Protein AF-A0A1M7HFW9-F1 (afdb_monomer)

Solvent-accessible surface area (backbone atoms only — not comparable to full-atom values): 5044 Å² total; per-residue (Å²): 133,83,80,72,58,82,88,71,45,62,68,56,57,52,49,52,54,51,50,54,51,48,51,50,51,70,71,62,59,54,80,87,42,64,56,97,89,37,48,42,54,58,53,50,52,53,51,48,53,52,51,52,50,51,48,50,52,54,43,52,57,49,50,55,54,57,67,71,59,66,69,83,68,83,77,76,73,81,72,84,135

Secondary structure (DSSP, 8-state):
-----GGG-HHHHHHHHHHHHHHHHHHH--SS-EETTEEHHHHHHHHHHHHHHHHHHHHHHHHHHHHT---S---------

Foldseek 3Di:
DPCPPPVLDLVVVLVVVVVVLVCVCVVCVQQPDDDPNHGVNVVSVVVVVVSVVVSVVVSVVSVVVVVVPPDDDPPPPDDDD

Sequence (81 aa):
MTKRSKFKDPGLLATVVIVIYSAFVFGWWPTDIYVAGVSLVAWLMLAGLAIWFTLTVIYVIWVERIERDPGPGPVERKGDE

pLDDT: mean 78.08, std 14.77, range [39.19, 93.19]

Mean predicted aligned error: 11.11 Å

Structure (mmCIF, N/CA/C/O backbone):
data_AF-A0A1M7HFW9-F1
#
_entry.id   AF-A0A1M7HFW9-F1
#
loop_
_atom_site.group_PDB
_atom_site.id
_atom_site.type_symbol
_atom_site.label_atom_id
_atom_site.label_alt_id
_atom_site.label_comp_id
_atom_site.label_asym_id
_atom_site.label_entity_id
_atom_site.label_seq_id
_atom_site.pdbx_PDB_ins_code
_atom_site.Cartn_x
_atom_site.Cartn_y
_atom_site.Cartn_z
_atom_site.occupancy
_atom_site.B_iso_or_equiv
_atom_site.auth_seq_id
_atom_site.auth_comp_id
_atom_site.auth_asym_id
_atom_site.auth_atom_id
_atom_site.pdbx_PDB_model_num
ATOM 1 N N . MET A 1 1 ? -20.111 -12.145 28.803 1.00 39.19 1 MET A N 1
ATOM 2 C CA . MET A 1 1 ? -19.004 -12.156 27.820 1.00 39.19 1 MET A CA 1
ATOM 3 C C . MET A 1 1 ? -19.514 -11.580 26.511 1.00 39.19 1 MET A C 1
ATOM 5 O O . MET A 1 1 ? -20.082 -12.294 25.693 1.00 39.19 1 MET A O 1
ATOM 9 N N . THR A 1 2 ? -19.411 -10.265 26.355 1.00 40.22 2 THR A N 1
ATOM 10 C CA . THR A 1 2 ? -19.851 -9.561 25.148 1.00 40.22 2 THR A CA 1
ATOM 11 C C . THR A 1 2 ? -18.999 -10.049 23.984 1.00 40.22 2 THR A C 1
ATOM 13 O O . THR A 1 2 ? -17.775 -9.930 24.033 1.00 40.22 2 THR A O 1
ATOM 16 N N . LYS A 1 3 ? -19.625 -10.644 22.962 1.00 46.09 3 LYS A N 1
ATOM 17 C CA . LYS A 1 3 ? -18.974 -10.991 21.693 1.00 46.09 3 LYS A CA 1
ATOM 18 C C . LYS A 1 3 ? -18.445 -9.696 21.065 1.00 46.09 3 LYS A C 1
ATOM 20 O O . LYS A 1 3 ? -19.124 -9.074 20.254 1.00 46.09 3 LYS A O 1
ATOM 25 N N . ARG A 1 4 ? -17.234 -9.273 21.440 1.00 51.78 4 ARG A N 1
ATOM 26 C CA . ARG A 1 4 ? -16.405 -8.403 20.602 1.00 51.78 4 ARG A CA 1
ATOM 27 C C . ARG A 1 4 ? -16.300 -9.145 19.277 1.00 51.78 4 ARG A C 1
ATOM 29 O O . ARG A 1 4 ? -15.755 -10.246 19.223 1.00 51.78 4 ARG A O 1
ATOM 36 N N . SER A 1 5 ? -16.959 -8.626 18.250 1.00 52.41 5 SER A N 1
ATOM 37 C CA . SER A 1 5 ? -16.916 -9.231 16.928 1.00 52.41 5 SER A CA 1
ATOM 38 C C . SER A 1 5 ? -15.459 -9.234 16.474 1.00 52.41 5 SER A C 1
ATOM 40 O O . SER A 1 5 ? -14.933 -8.185 16.125 1.00 52.41 5 SER A O 1
ATOM 42 N N . LYS A 1 6 ? -14.821 -10.410 16.478 1.00 52.22 6 LYS A N 1
ATOM 43 C CA . LYS A 1 6 ? -13.466 -10.649 15.945 1.00 52.22 6 LYS A CA 1
ATOM 44 C C . LYS A 1 6 ? -13.358 -10.278 14.445 1.00 52.22 6 LYS A C 1
ATOM 46 O O . LYS A 1 6 ? -12.286 -10.219 13.868 1.00 52.22 6 LYS A O 1
ATOM 51 N N . PHE A 1 7 ? -14.499 -10.004 13.804 1.00 53.81 7 PHE A N 1
ATOM 52 C CA . PHE A 1 7 ? -14.612 -9.473 12.444 1.00 53.81 7 PHE A CA 1
ATOM 53 C C . PHE A 1 7 ? -14.535 -7.936 12.354 1.00 53.81 7 PHE A C 1
ATOM 55 O O . PHE A 1 7 ? -14.563 -7.400 11.251 1.00 53.81 7 PHE A O 1
ATOM 62 N N . LYS A 1 8 ? -14.450 -7.211 13.478 1.00 60.41 8 LYS A N 1
ATOM 63 C CA . LYS A 1 8 ? -14.266 -5.747 13.526 1.00 60.41 8 LYS A CA 1
ATOM 64 C C . LYS A 1 8 ? -12.852 -5.344 13.968 1.00 60.41 8 LYS A C 1
ATOM 66 O O . LYS A 1 8 ? -12.673 -4.233 14.452 1.00 60.41 8 LYS A O 1
ATOM 71 N N . ASP A 1 9 ? -11.865 -6.227 13.828 1.00 73.44 9 ASP A N 1
ATOM 72 C CA . ASP A 1 9 ? -10.488 -5.906 14.199 1.00 73.44 9 ASP A CA 1
ATOM 73 C C . ASP A 1 9 ? -9.792 -5.128 13.062 1.00 73.44 9 ASP A C 1
ATOM 75 O O . ASP A 1 9 ? -9.542 -5.697 11.992 1.00 73.44 9 ASP A O 1
ATOM 79 N N . PRO A 1 10 ? -9.449 -3.839 13.269 1.00 73.62 10 PRO A N 1
ATOM 80 C CA . PRO A 1 10 ? -8.874 -2.981 12.234 1.00 73.62 10 PRO A CA 1
ATOM 81 C C . PRO A 1 10 ? -7.540 -3.457 11.685 1.00 73.62 10 PRO A C 1
ATOM 83 O O . PRO A 1 10 ? -7.288 -3.352 10.482 1.00 73.62 10 PRO A O 1
ATOM 86 N N . GLY A 1 11 ? -6.732 -4.084 12.535 1.00 79.31 11 GLY A N 1
ATOM 87 C CA . GLY A 1 11 ? -5.476 -4.696 12.114 1.00 79.31 11 GLY A CA 1
ATOM 88 C C . GLY A 1 11 ? -5.666 -5.881 11.163 1.00 79.31 11 GLY A C 1
ATOM 89 O O . GLY A 1 11 ? -4.870 -6.058 10.240 1.00 79.31 11 GLY A O 1
ATOM 90 N N . LEU A 1 12 ? -6.727 -6.680 11.337 1.00 83.31 12 LEU A N 1
ATOM 91 C CA . LEU A 1 12 ? -6.955 -7.872 10.515 1.00 83.31 12 LEU A CA 1
ATOM 92 C C . LEU A 1 12 ? -7.316 -7.4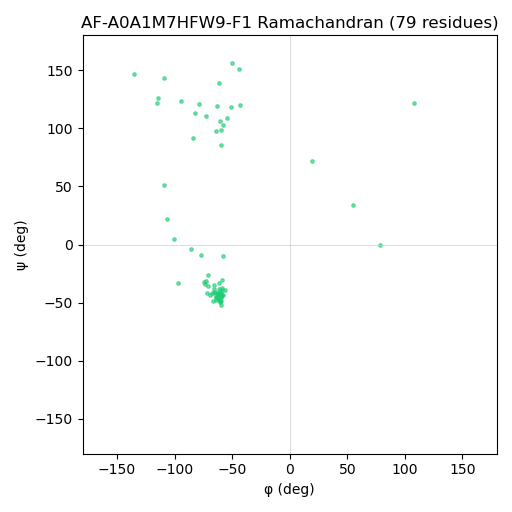90 9.076 1.00 83.31 12 LEU A C 1
ATOM 94 O O . LEU A 1 12 ? -6.759 -8.055 8.137 1.00 83.31 12 LEU A O 1
ATOM 98 N N . LEU A 1 13 ? -8.190 -6.494 8.900 1.00 83.44 13 LEU A N 1
ATOM 99 C CA . LEU A 1 13 ? -8.551 -5.992 7.573 1.00 83.44 13 LEU A CA 1
ATOM 100 C C . LEU A 1 13 ? -7.328 -5.417 6.844 1.00 83.44 13 LEU A C 1
ATOM 102 O O . LEU A 1 13 ? -7.100 -5.749 5.683 1.00 83.44 13 LEU A O 1
ATOM 106 N N . ALA A 1 14 ? -6.511 -4.618 7.538 1.00 84.75 14 ALA A N 1
ATOM 107 C CA . ALA A 1 14 ? -5.285 -4.063 6.966 1.00 84.75 14 ALA A CA 1
ATOM 108 C C . ALA A 1 14 ? -4.301 -5.162 6.536 1.00 84.75 14 ALA A C 1
ATOM 110 O O . ALA A 1 14 ? -3.717 -5.090 5.455 1.00 84.75 14 ALA A O 1
ATOM 111 N N . THR A 1 15 ? -4.178 -6.218 7.342 1.00 87.50 15 THR A N 1
ATOM 112 C CA . THR A 1 15 ? -3.318 -7.366 7.033 1.00 87.50 15 THR A CA 1
ATOM 113 C C . THR A 1 15 ? -3.803 -8.102 5.787 1.00 87.50 15 THR A C 1
ATOM 115 O O . THR A 1 15 ? -3.000 -8.391 4.906 1.00 87.50 15 THR A O 1
ATOM 118 N N . VAL A 1 16 ? -5.109 -8.361 5.659 1.00 90.56 16 VAL A N 1
ATOM 119 C CA . VAL A 1 16 ? -5.678 -9.020 4.469 1.00 90.56 16 VAL A CA 1
ATOM 120 C C . VAL A 1 16 ? -5.400 -8.211 3.201 1.00 90.56 16 VAL A C 1
ATOM 122 O O . VAL A 1 16 ? -4.969 -8.781 2.200 1.00 90.56 16 VAL A O 1
ATOM 125 N N . VAL A 1 17 ? -5.582 -6.887 3.244 1.00 88.94 17 VAL A N 1
ATOM 126 C CA . VAL A 1 17 ? -5.304 -6.008 2.094 1.00 88.94 17 VAL A CA 1
ATOM 127 C C . VAL A 1 17 ? -3.827 -6.068 1.696 1.00 88.94 17 VAL A C 1
ATOM 129 O O . VAL A 1 17 ? -3.523 -6.236 0.515 1.00 88.94 17 VAL A O 1
ATOM 132 N N . ILE A 1 18 ? -2.907 -6.000 2.664 1.00 88.12 18 ILE A N 1
ATOM 133 C CA . ILE A 1 18 ? -1.463 -6.098 2.396 1.00 88.12 18 ILE A CA 1
ATOM 134 C C . ILE A 1 18 ? -1.089 -7.476 1.843 1.00 88.12 18 ILE A C 1
ATOM 136 O O . ILE A 1 18 ? -0.289 -7.559 0.914 1.00 88.12 18 ILE A O 1
ATOM 140 N N . VAL A 1 19 ? -1.665 -8.558 2.372 1.00 93.19 19 VAL A N 1
ATOM 141 C CA . VAL A 1 19 ? -1.388 -9.924 1.901 1.00 93.19 19 VAL A CA 1
ATOM 142 C C . VAL A 1 19 ? -1.841 -10.107 0.455 1.00 93.19 19 VAL A C 1
ATOM 144 O O . VAL A 1 19 ? -1.076 -10.633 -0.350 1.00 93.19 19 VAL A O 1
ATOM 147 N N . ILE A 1 20 ? -3.042 -9.640 0.100 1.00 92.62 20 ILE A N 1
ATOM 148 C CA . ILE A 1 20 ? -3.546 -9.701 -1.281 1.00 92.62 20 ILE A CA 1
ATOM 149 C C . ILE A 1 20 ? -2.651 -8.877 -2.209 1.00 92.62 20 ILE A C 1
ATOM 151 O O . ILE A 1 20 ? -2.266 -9.356 -3.275 1.00 92.62 20 ILE A O 1
ATOM 155 N N . TYR A 1 21 ? -2.281 -7.664 -1.792 1.00 88.88 21 TYR A N 1
ATOM 156 C CA . TYR A 1 21 ? -1.380 -6.811 -2.560 1.00 88.88 21 TYR A CA 1
ATOM 157 C C . TYR A 1 21 ? -0.015 -7.476 -2.782 1.00 88.88 21 TYR A C 1
ATOM 159 O O . TYR A 1 21 ? 0.478 -7.527 -3.906 1.00 88.88 21 TYR A O 1
ATOM 167 N N . SER A 1 22 ? 0.565 -8.053 -1.730 1.00 88.31 22 SER A N 1
ATOM 168 C CA . SER A 1 22 ? 1.829 -8.785 -1.800 1.00 88.31 22 SER A CA 1
ATOM 169 C C . SER A 1 22 ? 1.729 -9.983 -2.747 1.00 88.31 22 SER A C 1
ATOM 171 O O . SER A 1 22 ? 2.547 -10.116 -3.653 1.00 88.31 22 SER A O 1
ATOM 173 N N . ALA A 1 23 ? 0.687 -10.808 -2.621 1.00 93.12 23 ALA A N 1
ATOM 174 C CA . ALA A 1 23 ? 0.468 -11.953 -3.504 1.00 93.12 23 ALA A CA 1
ATOM 175 C C . ALA A 1 23 ? 0.340 -11.536 -4.978 1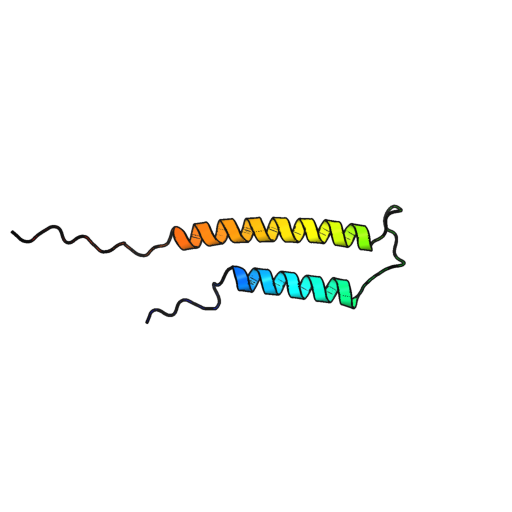.00 93.12 23 ALA A C 1
ATOM 177 O O . ALA A 1 23 ? 0.864 -12.219 -5.854 1.00 93.12 23 ALA A O 1
ATOM 178 N N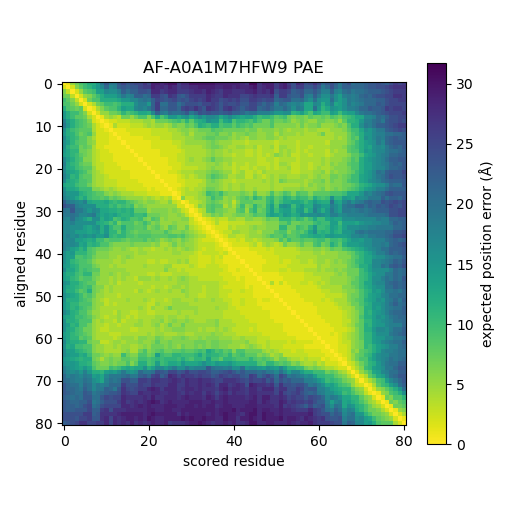 . PHE A 1 24 ? -0.302 -10.401 -5.254 1.00 89.50 24 PHE A N 1
ATOM 179 C CA . PHE A 1 24 ? -0.404 -9.850 -6.603 1.00 89.50 24 PHE A CA 1
ATOM 180 C C . PHE A 1 24 ? 0.956 -9.391 -7.146 1.00 89.50 24 PHE A C 1
ATOM 182 O O . PHE A 1 24 ? 1.341 -9.770 -8.253 1.00 89.50 24 PHE A O 1
ATOM 189 N N . VAL A 1 25 ? 1.711 -8.622 -6.355 1.00 85.81 25 VAL A N 1
ATOM 190 C CA . VAL A 1 25 ? 3.036 -8.114 -6.744 1.00 85.81 25 VAL A CA 1
ATOM 191 C C . VAL A 1 25 ? 4.028 -9.256 -6.959 1.00 85.81 25 VAL A C 1
ATOM 193 O O . VAL A 1 25 ? 4.721 -9.267 -7.971 1.00 85.81 25 VAL A O 1
ATOM 196 N N . PHE A 1 26 ? 4.083 -10.231 -6.050 1.00 85.00 26 PHE A N 1
ATOM 197 C CA . PHE A 1 26 ? 4.986 -11.379 -6.163 1.00 85.00 26 PHE A CA 1
ATOM 198 C C . PHE A 1 26 ? 4.529 -12.405 -7.205 1.00 85.00 26 PHE A C 1
ATOM 200 O O . PHE A 1 26 ? 5.371 -13.036 -7.833 1.00 85.00 26 PHE A O 1
ATOM 207 N N . GLY A 1 27 ? 3.219 -12.575 -7.403 1.00 87.38 27 GLY A N 1
ATOM 208 C CA . GLY A 1 27 ? 2.672 -13.515 -8.381 1.00 87.38 27 GLY A CA 1
ATOM 209 C C . GLY A 1 27 ? 2.834 -13.051 -9.829 1.00 87.38 27 GLY A C 1
ATOM 210 O O . GLY A 1 27 ? 3.041 -13.882 -10.709 1.00 87.38 27 GLY A O 1
ATOM 211 N N . TRP A 1 28 ? 2.756 -11.741 -10.085 1.00 85.69 28 TRP A N 1
ATOM 212 C CA . TRP A 1 28 ? 2.925 -11.183 -11.431 1.00 85.69 28 TRP A CA 1
ATOM 213 C C . TRP A 1 28 ? 4.352 -10.673 -11.698 1.00 85.69 28 TRP A C 1
ATOM 215 O O . TRP A 1 28 ? 4.809 -10.760 -12.831 1.00 85.69 28 TRP A O 1
ATOM 225 N N . TRP A 1 29 ? 5.050 -10.151 -10.681 1.00 79.81 29 TRP A N 1
ATOM 226 C CA . TRP A 1 29 ? 6.419 -9.598 -10.712 1.00 79.81 29 TRP A CA 1
ATOM 227 C C . TRP A 1 29 ? 6.956 -9.197 -12.111 1.00 79.81 29 TRP A C 1
ATOM 229 O O . TRP A 1 29 ? 7.824 -9.867 -12.676 1.00 79.81 29 TRP A O 1
ATOM 239 N N . PRO A 1 30 ? 6.445 -8.104 -12.706 1.00 79.19 30 PRO A N 1
ATOM 240 C CA . PRO A 1 30 ? 6.797 -7.721 -14.070 1.00 79.19 30 PRO A CA 1
ATOM 241 C C . PRO A 1 30 ? 8.105 -6.914 -14.110 1.00 79.19 30 PRO A C 1
ATOM 243 O O . PRO A 1 30 ? 8.090 -5.686 -14.002 1.00 79.19 30 PRO A O 1
ATOM 246 N N . THR A 1 31 ? 9.244 -7.592 -14.276 1.00 77.56 31 THR A N 1
ATOM 247 C CA . THR A 1 31 ? 10.582 -6.964 -14.350 1.00 77.56 31 THR A CA 1
ATOM 248 C C . THR A 1 31 ? 10.851 -6.226 -15.650 1.00 77.56 31 THR A C 1
ATOM 250 O O . THR A 1 31 ? 11.557 -5.222 -15.643 1.00 77.56 31 THR A O 1
ATOM 253 N N . ASP A 1 32 ? 10.267 -6.696 -16.748 1.00 81.00 32 ASP A N 1
ATOM 254 C CA . ASP A 1 32 ? 10.609 -6.247 -18.102 1.00 81.00 32 ASP A CA 1
ATOM 255 C C . ASP A 1 32 ? 9.609 -5.238 -18.679 1.00 81.00 32 ASP A C 1
ATOM 257 O O . ASP A 1 32 ? 9.714 -4.825 -19.834 1.00 81.00 32 ASP A O 1
ATOM 261 N N . ILE A 1 33 ? 8.621 -4.818 -17.883 1.00 86.50 33 ILE 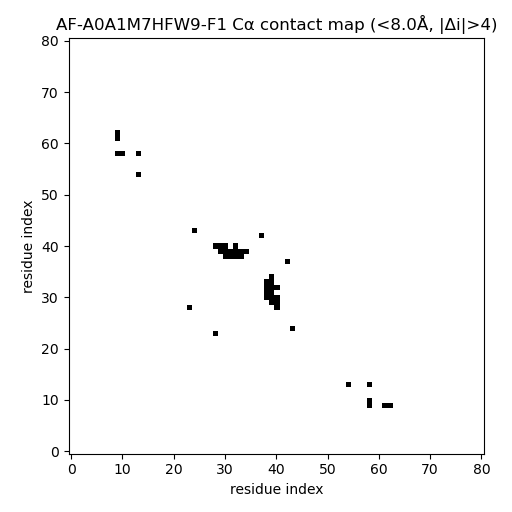A N 1
ATOM 262 C CA . ILE A 1 33 ? 7.619 -3.844 -18.317 1.00 86.50 33 ILE A CA 1
ATOM 263 C C . ILE A 1 33 ? 8.058 -2.449 -17.883 1.00 86.50 33 ILE A C 1
ATOM 265 O O . ILE A 1 33 ? 8.236 -2.178 -16.695 1.00 86.50 33 ILE A O 1
ATOM 269 N N . TYR A 1 34 ? 8.177 -1.545 -18.852 1.00 88.00 34 TYR A N 1
ATOM 270 C CA . TYR A 1 34 ? 8.474 -0.134 -18.629 1.00 88.00 34 TYR A CA 1
ATOM 271 C C . TYR A 1 34 ? 7.276 0.713 -19.050 1.00 88.00 34 TYR A C 1
ATOM 273 O O . TYR A 1 34 ? 6.799 0.624 -20.180 1.00 88.00 34 TYR A O 1
ATOM 281 N N . VAL A 1 35 ? 6.796 1.555 -18.139 1.00 86.25 35 VAL A N 1
ATOM 282 C CA . VAL A 1 35 ? 5.688 2.485 -18.363 1.00 86.25 35 VAL A CA 1
ATOM 283 C C . VAL A 1 35 ? 6.226 3.903 -18.243 1.00 86.25 35 VAL A C 1
ATOM 285 O O . VAL A 1 35 ? 6.794 4.276 -17.216 1.00 86.25 35 VAL A O 1
ATOM 288 N N . ALA A 1 36 ? 6.060 4.691 -19.308 1.00 86.19 36 ALA A N 1
ATOM 289 C CA . ALA A 1 36 ? 6.591 6.054 -19.410 1.00 86.19 36 ALA A CA 1
ATOM 290 C C . ALA A 1 36 ? 8.118 6.148 -19.173 1.00 86.19 36 ALA A C 1
ATOM 292 O O . ALA A 1 36 ? 8.608 7.116 -18.600 1.00 86.19 36 ALA A O 1
ATOM 293 N N . GLY A 1 37 ? 8.875 5.124 -19.589 1.00 87.31 37 GLY A N 1
ATOM 294 C CA . GLY A 1 37 ? 10.333 5.054 -19.404 1.00 87.31 37 GLY A CA 1
ATOM 295 C C . GLY A 1 37 ? 10.787 4.651 -17.995 1.00 87.31 37 GLY A C 1
ATOM 296 O O . GLY A 1 37 ? 11.984 4.516 -17.759 1.00 87.31 37 GLY A O 1
ATOM 297 N N . VAL A 1 38 ? 9.852 4.414 -17.071 1.00 84.75 38 VAL A N 1
ATOM 298 C CA . VAL A 1 38 ? 10.113 3.971 -15.695 1.00 84.75 38 VAL A CA 1
ATOM 299 C C . VAL A 1 38 ? 9.657 2.521 -15.538 1.00 84.75 38 VAL A C 1
ATOM 301 O O . VAL A 1 38 ? 8.654 2.119 -16.126 1.00 84.75 38 VAL A O 1
ATOM 304 N N . SER A 1 39 ? 10.382 1.709 -14.766 1.00 88.75 39 SER A N 1
ATOM 305 C CA . SER A 1 39 ? 9.997 0.310 -14.560 1.00 88.75 39 SER A CA 1
ATOM 306 C C . SER A 1 39 ? 8.622 0.212 -13.891 1.00 88.75 39 SER A C 1
ATOM 308 O O . SER A 1 39 ? 8.304 0.952 -12.957 1.00 88.75 39 SER A O 1
ATOM 310 N N . LEU A 1 40 ? 7.793 -0.727 -14.347 1.00 86.44 40 LEU A N 1
ATOM 311 C CA . LEU A 1 40 ? 6.486 -1.001 -13.747 1.00 86.44 40 LEU A CA 1
ATOM 312 C C . LEU A 1 40 ? 6.633 -1.396 -12.270 1.00 86.44 40 LEU A C 1
ATOM 314 O O . LEU A 1 40 ? 5.785 -1.056 -11.452 1.00 86.44 40 LEU A O 1
ATOM 318 N N . VAL A 1 41 ? 7.753 -2.028 -11.910 1.00 86.75 41 VAL A N 1
ATOM 319 C CA . VAL A 1 41 ? 8.128 -2.308 -10.517 1.00 86.75 41 VAL A CA 1
ATOM 320 C C . VAL A 1 41 ? 8.227 -1.025 -9.684 1.00 86.75 41 VAL A C 1
ATOM 322 O O . VAL A 1 41 ? 7.714 -0.992 -8.568 1.00 86.75 41 VAL A O 1
ATOM 325 N N . ALA A 1 42 ? 8.831 0.049 -10.201 1.00 87.19 42 ALA A N 1
ATOM 326 C CA . ALA A 1 42 ? 8.909 1.319 -9.476 1.00 87.19 42 ALA A CA 1
ATOM 327 C C . ALA A 1 42 ? 7.521 1.955 -9.286 1.00 87.19 42 ALA A C 1
ATOM 329 O O . ALA A 1 42 ? 7.219 2.465 -8.206 1.00 87.19 42 ALA A O 1
ATOM 330 N N . TRP A 1 43 ? 6.645 1.850 -10.289 1.00 89.44 43 TRP A N 1
ATOM 331 C CA . TRP A 1 43 ? 5.245 2.262 -10.163 1.00 89.44 43 TRP A CA 1
ATOM 332 C C . TRP A 1 43 ? 4.483 1.443 -9.118 1.00 89.44 43 TRP A C 1
ATOM 334 O O . TRP A 1 43 ? 3.750 2.016 -8.314 1.00 89.44 43 TRP A O 1
ATOM 344 N N . LEU A 1 44 ? 4.690 0.125 -9.079 1.00 88.12 44 LEU A N 1
ATOM 345 C CA . LEU A 1 44 ? 4.126 -0.750 -8.051 1.00 88.12 44 LEU A CA 1
ATOM 346 C C . LEU A 1 44 ? 4.642 -0.367 -6.659 1.00 88.12 44 LEU A C 1
ATOM 348 O O . LEU A 1 44 ? 3.856 -0.259 -5.728 1.00 88.12 44 LEU A O 1
ATOM 352 N N . MET A 1 45 ? 5.930 -0.074 -6.488 1.00 87.94 45 MET A N 1
ATOM 353 C CA . MET A 1 45 ? 6.457 0.382 -5.193 1.00 87.94 45 MET A CA 1
ATOM 354 C C . MET A 1 45 ? 5.798 1.690 -4.732 1.00 87.94 45 MET A C 1
ATOM 356 O O . MET A 1 45 ? 5.402 1.807 -3.570 1.00 87.94 45 MET A O 1
ATOM 360 N N . LEU A 1 46 ? 5.602 2.645 -5.645 1.00 91.12 46 LEU A N 1
ATOM 361 C CA . LEU A 1 46 ? 4.907 3.902 -5.355 1.00 91.12 46 LEU A CA 1
ATOM 362 C C . LEU A 1 46 ? 3.423 3.683 -5.018 1.00 91.12 46 LEU A C 1
ATOM 364 O O . LEU A 1 46 ? 2.917 4.259 -4.055 1.00 91.12 46 LEU A O 1
ATOM 368 N N . ALA A 1 47 ? 2.736 2.807 -5.754 1.00 90.00 47 ALA A N 1
ATOM 369 C CA . ALA A 1 47 ? 1.370 2.400 -5.435 1.00 90.00 47 ALA A CA 1
ATOM 370 C C . ALA A 1 47 ? 1.289 1.703 -4.066 1.00 90.00 47 ALA A C 1
ATOM 372 O O . ALA A 1 47 ? 0.362 1.955 -3.302 1.00 90.00 47 ALA A O 1
ATOM 373 N N . GLY A 1 48 ? 2.287 0.889 -3.715 1.00 88.81 48 GLY A N 1
ATO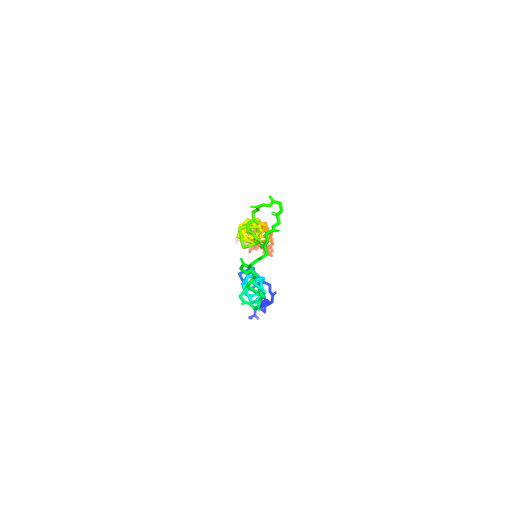M 374 C CA . GLY A 1 48 ? 2.406 0.255 -2.403 1.00 88.81 48 GLY A CA 1
ATOM 375 C C . GLY A 1 48 ? 2.503 1.275 -1.268 1.00 88.81 48 GLY A C 1
ATOM 376 O O . GLY A 1 48 ? 1.798 1.141 -0.269 1.00 88.81 48 GLY A O 1
ATOM 377 N N . LEU A 1 49 ? 3.302 2.334 -1.440 1.00 90.44 49 LEU A N 1
ATOM 378 C CA . LEU A 1 49 ? 3.364 3.449 -0.487 1.00 90.44 49 LEU A CA 1
ATOM 379 C C . LEU A 1 49 ? 2.015 4.163 -0.354 1.00 90.44 49 LEU A C 1
ATOM 381 O O . LEU A 1 49 ? 1.587 4.460 0.762 1.00 90.44 49 LEU A O 1
ATOM 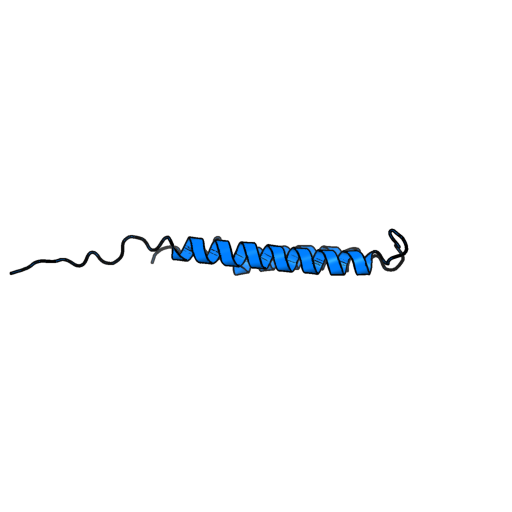385 N N . ALA A 1 50 ? 1.321 4.399 -1.470 1.00 93.12 50 ALA A N 1
ATOM 386 C CA . ALA A 1 50 ? -0.007 5.003 -1.449 1.00 93.12 50 ALA A CA 1
ATOM 387 C C . ALA A 1 50 ? -1.020 4.123 -0.696 1.00 93.12 50 ALA A C 1
ATOM 389 O O . ALA A 1 50 ? -1.721 4.619 0.185 1.00 93.12 50 ALA A O 1
ATOM 390 N N . ILE A 1 51 ? -1.046 2.812 -0.966 1.00 90.69 51 ILE A N 1
ATOM 391 C CA . ILE A 1 51 ? -1.901 1.843 -0.262 1.00 90.69 51 ILE A CA 1
ATOM 392 C C . ILE A 1 51 ? -1.588 1.834 1.234 1.00 90.69 51 ILE A C 1
ATOM 394 O O . ILE A 1 51 ? -2.509 1.849 2.049 1.00 90.69 51 ILE A O 1
ATOM 398 N N . TRP A 1 52 ? -0.308 1.840 1.609 1.00 89.69 52 TRP A N 1
ATOM 399 C CA . TRP A 1 52 ? 0.112 1.861 3.009 1.00 89.69 52 TRP A CA 1
ATOM 400 C C . TRP A 1 52 ? -0.348 3.134 3.731 1.00 89.69 52 TRP A C 1
ATOM 402 O O . TRP A 1 52 ? -0.881 3.066 4.843 1.00 89.69 52 TRP A O 1
ATOM 412 N N . PHE A 1 53 ? -0.221 4.290 3.077 1.00 93.19 53 PHE A N 1
ATOM 413 C CA . PHE A 1 53 ? -0.707 5.557 3.613 1.00 93.19 53 PHE A CA 1
ATOM 414 C C . PHE A 1 53 ? -2.234 5.553 3.771 1.00 93.19 53 PHE A C 1
ATOM 416 O O . PHE A 1 53 ? -2.747 5.862 4.846 1.00 93.19 53 PHE A O 1
ATOM 423 N N . THR A 1 54 ? -2.973 5.125 2.744 1.00 92.25 54 THR A N 1
ATOM 424 C CA . THR A 1 54 ? -4.437 5.008 2.799 1.00 92.25 54 THR A CA 1
ATOM 425 C C . THR A 1 54 ? -4.893 4.045 3.893 1.00 92.25 54 THR A C 1
ATOM 427 O O . THR A 1 54 ? -5.809 4.371 4.647 1.00 92.25 54 THR A O 1
ATOM 430 N N . LEU A 1 55 ? -4.242 2.888 4.033 1.00 89.81 55 LEU A N 1
ATOM 431 C CA . LEU A 1 55 ? -4.526 1.931 5.103 1.00 89.81 55 LEU A CA 1
ATOM 432 C C . LEU A 1 55 ? -4.309 2.541 6.484 1.00 89.81 55 LEU A C 1
ATOM 434 O O . LEU A 1 55 ? -5.137 2.338 7.367 1.00 89.81 55 LEU A O 1
ATOM 438 N N . THR A 1 56 ? -3.237 3.312 6.657 1.00 89.81 56 THR A N 1
ATOM 439 C CA . THR A 1 56 ? -2.948 4.005 7.917 1.00 89.81 56 THR A CA 1
ATOM 440 C C . THR A 1 56 ? -4.048 5.008 8.254 1.00 89.81 56 THR A C 1
ATOM 442 O O . THR A 1 56 ? -4.557 5.005 9.371 1.00 89.81 56 THR A O 1
ATOM 445 N N . VAL A 1 57 ? -4.486 5.814 7.283 1.00 92.31 57 VAL A N 1
ATOM 446 C CA . VAL A 1 57 ? -5.585 6.771 7.481 1.00 92.31 57 VAL A CA 1
ATOM 447 C C . VAL A 1 57 ? -6.888 6.055 7.846 1.00 92.31 57 VAL A C 1
ATOM 449 O O . VAL A 1 57 ? -7.540 6.427 8.821 1.00 92.31 57 VAL A O 1
ATOM 452 N N . ILE A 1 58 ? -7.255 4.999 7.112 1.00 89.38 58 ILE A N 1
ATOM 453 C CA . ILE A 1 58 ? -8.453 4.194 7.406 1.00 89.38 58 ILE A CA 1
ATOM 454 C C . ILE A 1 58 ? -8.363 3.596 8.811 1.00 89.38 58 ILE A C 1
ATOM 456 O O . ILE A 1 58 ? -9.344 3.626 9.551 1.00 89.38 58 ILE A O 1
ATOM 460 N N . TYR A 1 59 ? -7.196 3.070 9.181 1.00 87.69 59 TYR A N 1
ATOM 461 C CA . TYR A 1 59 ? -6.954 2.484 10.492 1.00 87.69 59 TYR A CA 1
ATOM 462 C C . TYR A 1 59 ? -7.151 3.510 11.611 1.00 87.69 59 TYR A C 1
ATOM 464 O O . TYR A 1 59 ? -7.900 3.236 12.546 1.00 87.69 59 TYR A O 1
ATOM 472 N N . VAL A 1 60 ? -6.549 4.698 11.491 1.00 89.44 60 VAL A N 1
ATOM 473 C CA . VAL A 1 60 ? -6.681 5.780 12.482 1.00 89.44 60 VAL A CA 1
ATOM 474 C C . VAL A 1 60 ? -8.142 6.199 12.633 1.00 89.44 60 VAL A C 1
ATOM 476 O O . VAL A 1 60 ? -8.675 6.146 13.738 1.00 89.44 60 VAL A O 1
ATOM 479 N N . ILE A 1 61 ? -8.825 6.510 11.525 1.00 88.00 61 ILE A N 1
ATOM 480 C CA . ILE A 1 61 ? -10.241 6.917 11.548 1.00 88.00 61 ILE A CA 1
ATOM 481 C C . ILE A 1 61 ? -11.115 5.819 12.165 1.00 88.00 61 ILE A C 1
ATOM 483 O O . ILE A 1 61 ? -12.076 6.095 12.886 1.00 88.00 61 ILE A O 1
ATOM 487 N N . TRP A 1 62 ? -10.819 4.554 11.869 1.00 85.00 62 TRP A N 1
ATOM 488 C CA . TRP A 1 62 ? -11.614 3.449 12.379 1.00 85.00 62 TRP A CA 1
ATOM 489 C C . TRP A 1 62 ? -11.404 3.230 13.881 1.00 85.00 62 TRP A C 1
ATOM 491 O O . TRP A 1 62 ? -12.391 3.046 14.597 1.00 85.00 62 TRP A O 1
ATOM 501 N N . VAL A 1 63 ? -10.163 3.309 14.370 1.00 82.31 63 VAL A N 1
ATOM 502 C CA . VAL A 1 63 ? -9.854 3.256 15.808 1.00 82.31 63 VAL A CA 1
ATOM 503 C C . VAL A 1 63 ? -10.547 4.397 16.549 1.00 82.31 63 VAL A C 1
ATOM 505 O O . VAL A 1 63 ? -11.278 4.126 17.501 1.00 82.31 63 VAL A O 1
ATOM 508 N N . GLU A 1 64 ? -10.438 5.634 16.055 1.00 84.00 64 GLU A N 1
ATOM 509 C CA . GLU A 1 64 ? -11.124 6.795 16.641 1.00 84.00 64 GLU A CA 1
ATOM 510 C C . GLU A 1 64 ? -12.643 6.583 16.726 1.00 84.00 64 GLU A C 1
ATOM 512 O O . GLU A 1 64 ? -13.290 6.950 17.708 1.00 84.00 64 GLU A O 1
ATOM 517 N N . ARG A 1 65 ? -13.239 5.956 15.706 1.00 79.81 65 ARG A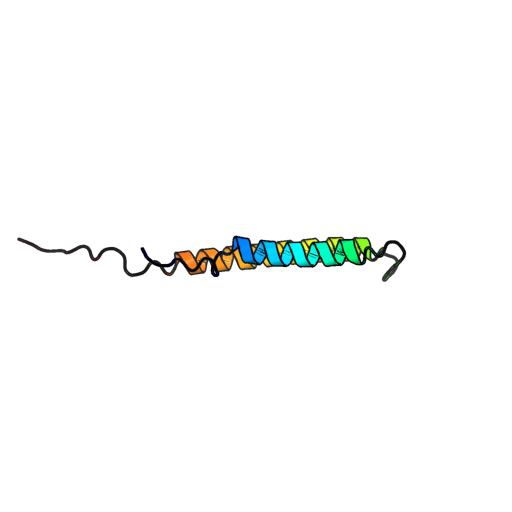 N 1
ATOM 518 C CA . ARG A 1 65 ? -14.677 5.662 15.677 1.00 79.81 65 ARG A CA 1
ATOM 519 C C . ARG A 1 65 ? -15.080 4.566 16.664 1.00 79.81 65 ARG A C 1
ATOM 521 O O . ARG A 1 65 ? -16.174 4.644 17.214 1.00 79.81 65 ARG A O 1
ATOM 528 N N . ILE A 1 66 ? -14.238 3.550 16.867 1.00 75.50 66 ILE A N 1
ATOM 529 C CA . ILE A 1 66 ? -14.470 2.488 17.861 1.00 75.50 66 ILE A CA 1
ATOM 530 C C . ILE A 1 66 ? -14.377 3.065 19.277 1.00 75.50 66 ILE A C 1
ATOM 532 O O . ILE A 1 66 ? -15.200 2.729 20.124 1.00 75.50 66 ILE A O 1
ATOM 536 N N . GLU A 1 67 ? -13.405 3.939 19.529 1.00 71.75 67 GLU A N 1
ATOM 537 C CA . GLU A 1 67 ? -13.209 4.577 20.836 1.00 71.75 67 GLU A CA 1
ATOM 538 C C . GLU A 1 67 ? -14.295 5.603 21.177 1.00 71.75 67 GLU A C 1
ATOM 540 O O . GLU A 1 67 ? -14.569 5.812 22.355 1.00 71.75 67 GLU A O 1
ATOM 545 N N . ARG A 1 68 ? -14.949 6.206 20.174 1.00 69.25 68 ARG A N 1
ATOM 546 C CA . ARG A 1 68 ? -16.100 7.114 20.349 1.00 69.25 68 ARG A CA 1
ATOM 547 C C . ARG A 1 68 ? -17.429 6.429 20.651 1.00 69.25 68 ARG A C 1
ATOM 549 O O . ARG A 1 68 ? -18.377 7.126 21.004 1.00 69.25 68 ARG A O 1
ATOM 556 N N . ASP A 1 69 ? -17.493 5.105 20.550 1.00 63.91 69 ASP A N 1
ATOM 557 C CA . ASP A 1 69 ? -18.667 4.306 20.910 1.00 63.91 69 ASP A CA 1
ATOM 558 C C . ASP A 1 69 ? -18.419 3.478 22.193 1.00 63.91 69 ASP A C 1
ATOM 560 O O . ASP A 1 69 ? -18.625 2.256 22.198 1.00 63.91 69 ASP A O 1
ATOM 564 N N . PRO A 1 70 ? -17.941 4.077 23.311 1.00 56.03 70 PRO A N 1
ATOM 565 C CA . PRO A 1 70 ? -18.065 3.416 24.588 1.00 56.03 70 PRO A CA 1
ATOM 566 C C . PRO A 1 70 ? -19.551 3.516 24.932 1.00 56.03 70 PRO A C 1
ATOM 568 O O . PRO A 1 70 ? -20.076 4.603 25.182 1.00 56.03 70 PRO A O 1
ATOM 571 N N . GLY A 1 71 ? -20.251 2.379 24.904 1.00 58.88 71 GLY A N 1
ATOM 572 C CA . GLY A 1 71 ? -21.596 2.282 25.470 1.00 58.88 71 GLY A CA 1
ATOM 573 C C . GLY A 1 71 ? -21.649 2.990 26.831 1.00 58.88 71 GLY A C 1
ATOM 574 O O . GLY A 1 71 ? -20.611 3.081 27.493 1.00 58.88 71 GLY A O 1
ATOM 575 N N . PRO A 1 72 ? -22.822 3.525 27.218 1.00 54.81 72 PRO A N 1
ATOM 576 C CA . PRO A 1 72 ? -22.950 4.508 28.288 1.00 54.81 72 PRO A CA 1
ATOM 577 C C . PRO A 1 72 ? -22.078 4.113 29.479 1.00 54.81 72 PRO A C 1
ATOM 579 O O . PRO A 1 72 ? -22.217 3.007 30.010 1.00 54.81 72 PRO A O 1
ATOM 582 N N . GLY A 1 73 ? -21.133 4.997 29.824 1.00 59.34 73 GLY A N 1
ATOM 583 C CA . GLY A 1 73 ? -20.263 4.827 30.984 1.00 59.34 73 GLY A CA 1
ATOM 584 C C . GLY A 1 73 ? -21.096 4.504 32.227 1.00 59.34 73 GLY A C 1
ATOM 585 O O . GLY A 1 73 ? -22.295 4.802 32.241 1.00 59.34 73 GLY A O 1
ATOM 586 N N . PRO A 1 74 ? -20.503 3.853 33.245 1.00 57.69 74 PRO A N 1
ATOM 587 C CA . PRO A 1 74 ? -21.247 3.404 34.413 1.00 57.69 74 PRO A CA 1
ATOM 588 C C . PRO A 1 74 ? -22.054 4.585 34.941 1.00 57.69 74 PRO A C 1
ATOM 590 O O . PRO A 1 74 ? -21.487 5.630 35.249 1.00 57.69 74 PRO A O 1
ATOM 593 N N . VAL A 1 75 ? -23.383 4.433 34.942 1.00 63.75 75 VAL A N 1
ATOM 594 C CA . VAL A 1 75 ? -24.301 5.427 35.491 1.00 63.75 75 VAL A CA 1
ATOM 595 C C . VAL A 1 75 ? -23.877 5.587 36.937 1.00 63.75 75 VAL A C 1
ATOM 597 O O . VAL A 1 75 ? -24.114 4.694 37.752 1.00 63.75 75 VAL A O 1
ATOM 600 N N . GLU A 1 76 ? -23.171 6.675 37.224 1.00 59.16 76 GLU A N 1
ATOM 601 C CA . GLU A 1 76 ? -22.840 7.065 38.5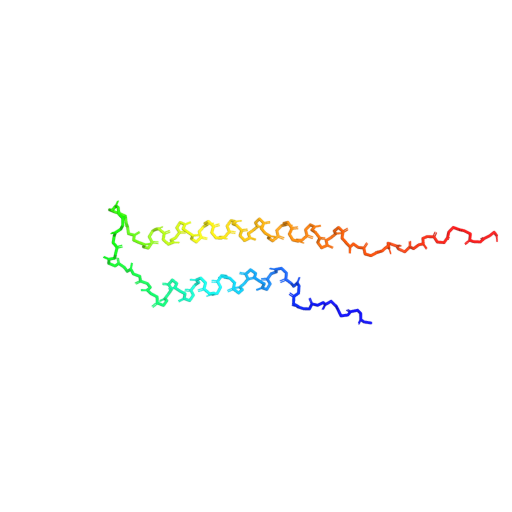78 1.00 59.16 76 GLU A CA 1
ATOM 602 C C . GLU A 1 76 ? -24.183 7.264 39.273 1.00 59.16 76 GLU A C 1
ATOM 604 O O . GLU A 1 76 ? -24.888 8.247 39.032 1.00 59.16 76 GLU A O 1
ATOM 609 N N . ARG A 1 77 ? -24.613 6.243 40.028 1.00 62.00 77 ARG A N 1
ATOM 610 C CA . ARG A 1 77 ? -25.801 6.336 40.864 1.00 62.00 77 ARG A CA 1
ATOM 611 C C . ARG A 1 77 ? -25.488 7.396 41.903 1.00 62.00 77 ARG A C 1
ATOM 613 O O . ARG A 1 77 ? -24.790 7.150 42.879 1.00 62.00 77 ARG A O 1
ATOM 620 N N . LYS A 1 78 ? -25.957 8.603 41.622 1.00 56.84 78 LYS A N 1
ATOM 621 C CA . LYS A 1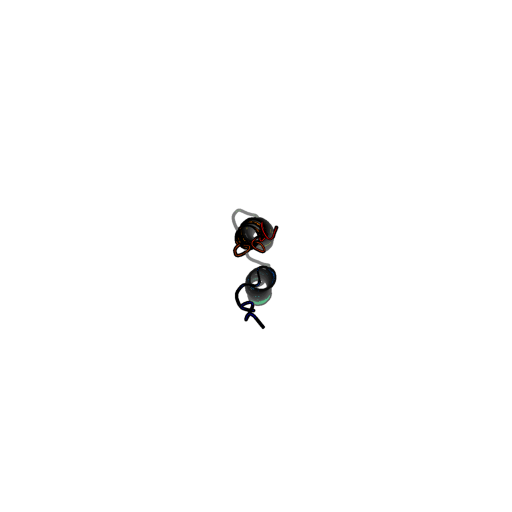 78 ? -26.059 9.676 42.592 1.00 56.84 78 LYS A CA 1
ATOM 622 C C . LYS A 1 78 ? -27.306 9.387 43.432 1.00 56.84 78 LYS A C 1
ATOM 624 O O . LYS A 1 78 ? -28.394 9.292 42.869 1.00 56.84 78 LYS A O 1
ATOM 629 N N . GLY A 1 79 ? -27.115 9.248 44.739 1.00 62.38 79 GLY A N 1
ATOM 630 C CA . GLY A 1 79 ? -28.108 8.763 45.705 1.00 62.38 79 GLY A CA 1
ATOM 631 C C . GLY A 1 79 ? -27.699 7.359 46.137 1.00 62.38 79 GLY A C 1
ATOM 632 O O . GLY A 1 79 ? -27.447 6.519 45.284 1.00 62.38 79 GLY A O 1
ATOM 633 N N . ASP A 1 80 ? -27.473 7.096 47.417 1.00 52.97 80 ASP A N 1
ATOM 634 C CA . ASP A 1 80 ? -28.522 7.234 48.424 1.00 52.97 80 ASP A CA 1
ATOM 635 C C . ASP A 1 80 ? -28.037 7.946 49.705 1.00 52.97 80 ASP A C 1
ATOM 637 O O . ASP A 1 80 ? -26.863 7.871 50.070 1.00 52.97 80 ASP A O 1
ATOM 641 N N . GLU A 1 81 ? -28.973 8.691 50.298 1.00 53.53 81 GLU A N 1
ATOM 642 C CA . GLU A 1 81 ? -28.902 9.511 51.521 1.00 53.53 81 GLU A CA 1
ATOM 643 C C . GLU A 1 81 ? -28.385 8.799 52.781 1.00 53.53 81 GLU A C 1
ATOM 645 O O . GLU A 1 81 ? -28.622 7.579 52.941 1.00 53.53 81 GLU A O 1
#

Organism: NCBI:txid1123231

Radius of gyration: 21.6 Å; Cα contacts (8 Å, |Δi|>4): 23; chains: 1; bounding box: 40×23×71 Å